Protein AF-A0A0A2MLB9-F1 (afdb_monomer_lite)

pLDDT: mean 78.73, std 17.79, range [40.34, 97.19]

Foldseek 3Di:
DPPDDDDPPPPPPPPPPPPPVVPVVPPFDFQDKDWAFFFPDDPPDDPVPGHGDTWIWTAGPVQFIDTPNHTDPDGQQVVCVVGHPDGDDGPPDPPDVPPDAAPQQAPFDDKKWKQWADDPNDIDHIWIWTQGPVQAIATVNHGPVHGRVVVVVVSVVRVIDID

Radius of gyration: 29.3 Å; chains: 1; bounding box: 69×36×101 Å

Sequence (163 aa):
MKKLILSIALLAGLTFVACEDDNEEIIVAYVGCQICEIPDSPAGAAPSTVEEVDYEVCVDAEGYAYVDNQKTPLDAARYFSLFCAKAYVAPGETPEPGTTPGEGGGVTTTCVDCSSYTVQGVTVPAAEICKGENGNAYLMGVDTGMGYDMYITAYEMTGSDCQ

Organism: NCBI:txid1121898

Structure (mmCIF, N/CA/C/O backbone):
data_AF-A0A0A2MLB9-F1
#
_entry.id   AF-A0A0A2MLB9-F1
#
loop_
_atom_site.group_PDB
_atom_site.id
_atom_site.type_symbol
_atom_site.label_atom_id
_atom_site.label_alt_id
_atom_site.label_comp_id
_atom_site.label_asym_id
_atom_site.label_entity_id
_atom_site.label_seq_id
_atom_site.pdbx_PDB_ins_code
_atom_site.Cartn_x
_atom_site.Cartn_y
_atom_site.Cartn_z
_atom_site.occupancy
_atom_site.B_iso_or_equiv
_atom_site.auth_seq_id
_atom_site.auth_comp_id
_atom_site.auth_asym_id
_atom_site.auth_atom_id
_atom_site.pdbx_PDB_model_num
ATOM 1 N N . MET A 1 1 ? 46.586 -8.124 -75.507 1.00 49.91 1 MET A N 1
ATOM 2 C CA . MET A 1 1 ? 46.091 -7.633 -74.201 1.00 49.91 1 MET A CA 1
ATOM 3 C C . MET A 1 1 ? 44.779 -6.887 -74.419 1.00 49.91 1 MET A C 1
ATOM 5 O O . MET A 1 1 ? 44.852 -5.753 -74.862 1.00 49.91 1 MET A O 1
ATOM 9 N N . LYS A 1 2 ? 43.609 -7.538 -74.266 1.00 53.28 2 LYS A N 1
ATOM 10 C CA . LYS A 1 2 ? 42.262 -6.913 -74.384 1.00 53.28 2 LYS A CA 1
ATOM 11 C C . LYS A 1 2 ? 41.111 -7.916 -74.129 1.00 53.28 2 LYS A C 1
ATOM 13 O O . LYS A 1 2 ? 40.179 -7.964 -74.912 1.00 53.28 2 LYS A O 1
ATOM 18 N N . LYS A 1 3 ? 41.176 -8.784 -73.108 1.00 52.75 3 LYS A N 1
ATOM 19 C CA . LYS A 1 3 ? 40.067 -9.723 -72.794 1.00 52.75 3 LYS A CA 1
ATOM 20 C C . LYS A 1 3 ? 40.053 -10.171 -71.322 1.00 52.75 3 LYS A C 1
ATOM 22 O O . LYS A 1 3 ? 40.181 -11.357 -71.079 1.00 52.75 3 LYS A O 1
ATOM 27 N N . LEU A 1 4 ? 39.956 -9.264 -70.345 1.00 55.62 4 LEU A N 1
ATOM 28 C CA . LEU A 1 4 ? 39.801 -9.648 -68.923 1.00 55.62 4 LEU A CA 1
ATOM 29 C C . LEU A 1 4 ? 39.066 -8.573 -68.087 1.00 55.62 4 LEU A C 1
ATOM 31 O O . LEU A 1 4 ? 39.524 -8.224 -67.009 1.00 55.62 4 LEU A O 1
ATOM 35 N N . ILE A 1 5 ? 37.961 -7.985 -68.569 1.00 57.25 5 ILE A N 1
ATOM 36 C CA . ILE A 1 5 ? 37.191 -7.010 -67.755 1.00 57.25 5 ILE A CA 1
ATOM 37 C C . ILE A 1 5 ? 35.671 -7.147 -67.962 1.00 57.25 5 ILE A C 1
ATOM 39 O O . ILE A 1 5 ? 34.960 -6.155 -68.048 1.00 57.25 5 ILE A O 1
ATOM 43 N N . LEU A 1 6 ? 35.140 -8.368 -68.098 1.00 50.22 6 LEU A N 1
ATOM 44 C CA . LEU A 1 6 ? 33.689 -8.543 -68.291 1.00 50.22 6 LEU A CA 1
ATOM 45 C C . LEU A 1 6 ? 33.082 -9.703 -67.489 1.00 50.22 6 LEU A C 1
ATOM 47 O O . LEU A 1 6 ? 32.149 -10.350 -67.952 1.00 50.22 6 LEU A O 1
ATOM 51 N N . SER A 1 7 ? 33.622 -10.010 -66.305 1.00 51.94 7 SER A N 1
ATOM 52 C CA . SER A 1 7 ? 33.129 -11.151 -65.505 1.00 51.94 7 SER A CA 1
ATOM 53 C C . SER A 1 7 ? 33.006 -10.885 -64.002 1.00 51.94 7 SER A C 1
ATOM 55 O O . SER A 1 7 ? 32.694 -11.804 -63.260 1.00 51.94 7 SER A O 1
ATOM 57 N N . ILE A 1 8 ? 33.206 -9.646 -63.537 1.00 51.94 8 ILE A N 1
ATOM 58 C CA . ILE A 1 8 ? 33.132 -9.296 -62.099 1.00 51.94 8 ILE A CA 1
ATOM 59 C C . ILE A 1 8 ? 31.867 -8.479 -61.763 1.00 51.94 8 ILE A C 1
ATOM 61 O O . ILE A 1 8 ? 31.558 -8.252 -60.602 1.00 51.94 8 ILE A O 1
ATOM 65 N N . ALA A 1 9 ? 31.060 -8.098 -62.757 1.00 51.81 9 ALA A N 1
ATOM 66 C CA . ALA A 1 9 ? 29.845 -7.308 -62.527 1.00 51.81 9 ALA A CA 1
ATOM 67 C C . ALA A 1 9 ? 28.595 -8.140 -62.166 1.00 51.81 9 ALA A C 1
ATOM 69 O O . ALA A 1 9 ? 27.550 -7.559 -61.904 1.00 51.81 9 ALA A O 1
ATOM 70 N N . LEU A 1 10 ? 28.675 -9.478 -62.148 1.00 50.12 10 LEU A N 1
ATOM 71 C CA . LEU A 1 10 ? 27.501 -10.342 -61.934 1.00 50.12 10 LEU A CA 1
ATOM 72 C C . LEU A 1 10 ? 27.450 -11.025 -60.556 1.00 50.12 10 LEU A C 1
ATOM 74 O O . LEU A 1 10 ? 26.549 -11.818 -60.311 1.00 50.12 10 LEU A O 1
ATOM 78 N N . LEU A 1 11 ? 28.388 -10.711 -59.652 1.00 49.66 11 LEU A N 1
ATOM 79 C CA . LEU A 1 11 ? 28.472 -11.318 -58.314 1.00 49.66 11 LEU A CA 1
ATOM 80 C C . LEU A 1 11 ? 28.146 -10.351 -57.159 1.00 49.66 11 LEU A C 1
ATOM 82 O O . LEU A 1 11 ? 28.453 -10.648 -56.012 1.00 49.66 11 LEU A O 1
ATOM 86 N N . ALA A 1 12 ? 27.529 -9.202 -57.449 1.00 52.75 12 ALA A N 1
ATOM 87 C CA . ALA A 1 12 ? 27.095 -8.225 -56.441 1.00 52.75 12 ALA A CA 1
ATOM 88 C C . ALA A 1 12 ? 25.567 -8.211 -56.216 1.00 52.75 12 ALA A C 1
ATOM 90 O O . ALA A 1 12 ? 25.051 -7.318 -55.556 1.00 52.75 12 ALA A O 1
ATOM 91 N N . GLY A 1 13 ? 24.831 -9.173 -56.789 1.00 51.56 13 GLY A N 1
ATOM 92 C CA . GLY A 1 13 ? 23.360 -9.187 -56.792 1.00 51.56 13 GLY A CA 1
ATOM 93 C C . GLY A 1 13 ? 22.689 -10.225 -55.888 1.00 51.56 13 GLY A C 1
ATOM 94 O O . GLY A 1 13 ? 21.477 -10.372 -55.970 1.00 51.56 13 GLY A O 1
ATOM 95 N N . LEU A 1 14 ? 23.436 -10.973 -55.067 1.00 56.12 14 LEU A N 1
ATOM 96 C CA . LEU A 1 14 ? 22.887 -12.054 -54.227 1.00 56.12 14 LEU A CA 1
ATOM 97 C C . LEU A 1 14 ? 23.440 -12.035 -52.795 1.00 56.12 14 LEU A C 1
ATOM 99 O O . LEU A 1 14 ? 23.710 -13.071 -52.200 1.00 56.12 14 LEU A O 1
ATOM 103 N N . THR A 1 15 ? 23.588 -10.842 -52.224 1.00 52.47 15 THR A N 1
ATOM 104 C CA . THR A 1 15 ? 23.695 -10.674 -50.767 1.00 52.47 15 THR A CA 1
ATOM 105 C C . THR A 1 15 ? 22.496 -9.897 -50.234 1.00 52.47 15 THR A C 1
ATOM 107 O O . THR A 1 15 ? 22.640 -9.056 -49.356 1.00 52.47 15 THR A O 1
ATOM 110 N N . PHE A 1 16 ? 21.296 -10.193 -50.741 1.00 48.41 16 PHE A N 1
ATOM 111 C CA . PHE A 1 16 ? 20.132 -10.199 -49.862 1.00 48.41 16 PHE A CA 1
ATOM 112 C C . PHE A 1 16 ? 20.234 -11.497 -49.070 1.00 48.41 16 PHE A C 1
ATOM 114 O O . PHE A 1 16 ? 19.619 -12.507 -49.400 1.00 48.41 16 PHE A O 1
ATOM 121 N N . VAL A 1 17 ? 21.114 -11.484 -48.066 1.00 52.94 17 VAL A N 1
ATOM 122 C CA . VAL A 1 17 ? 20.869 -12.303 -46.889 1.00 52.94 17 VAL A CA 1
ATOM 123 C C . VAL A 1 17 ? 19.490 -11.856 -46.440 1.00 52.94 17 VAL A C 1
ATOM 125 O O . VAL A 1 17 ? 19.301 -10.706 -46.049 1.00 52.94 17 VAL A O 1
ATOM 128 N N . ALA A 1 18 ? 18.520 -12.740 -46.628 1.00 46.44 18 ALA A N 1
ATOM 129 C CA . ALA A 1 18 ? 17.325 -12.749 -45.828 1.00 46.44 18 ALA A CA 1
ATOM 130 C C . ALA A 1 18 ? 17.795 -12.804 -44.367 1.00 46.44 18 ALA A C 1
ATOM 132 O O . ALA A 1 18 ? 18.023 -13.873 -43.816 1.00 46.44 18 ALA A O 1
ATOM 133 N N . CYS A 1 19 ? 17.993 -11.638 -43.756 1.00 54.38 19 CYS A N 1
ATOM 134 C CA . CYS A 1 19 ? 17.457 -11.449 -42.425 1.00 54.38 19 CYS A CA 1
ATOM 135 C C . CYS A 1 19 ? 15.941 -11.388 -42.640 1.00 54.38 19 CYS A C 1
ATOM 137 O O . CYS A 1 19 ? 15.346 -10.315 -42.645 1.00 54.38 19 CYS A O 1
ATOM 139 N N . GLU A 1 20 ? 15.319 -12.545 -42.889 1.00 43.09 20 GLU A N 1
ATOM 140 C CA . GLU A 1 20 ? 14.088 -12.826 -42.165 1.00 43.09 20 GLU A CA 1
ATOM 141 C C . GLU A 1 20 ? 14.549 -12.802 -40.708 1.00 43.09 20 GLU A C 1
ATOM 143 O O . GLU A 1 20 ? 14.992 -13.804 -40.156 1.00 43.09 20 GLU A O 1
ATOM 148 N N . ASP A 1 21 ? 14.598 -11.599 -40.124 1.00 53.09 21 ASP A N 1
ATOM 149 C CA . ASP A 1 21 ? 14.282 -11.506 -38.716 1.00 53.09 21 ASP A CA 1
ATOM 150 C C . ASP A 1 21 ? 12.862 -12.049 -38.689 1.00 53.09 21 ASP A C 1
ATOM 152 O O . ASP A 1 21 ? 11.909 -11.348 -39.045 1.00 53.09 21 ASP A O 1
ATOM 156 N N . ASP A 1 22 ? 12.756 -13.343 -38.383 1.00 56.22 22 ASP A N 1
ATOM 157 C CA . ASP A 1 22 ? 11.596 -13.951 -37.758 1.00 56.22 22 ASP A CA 1
ATOM 158 C C . ASP A 1 22 ? 11.365 -13.152 -36.474 1.00 56.22 22 ASP A C 1
ATOM 160 O O . ASP A 1 22 ? 11.667 -13.572 -35.358 1.00 56.22 22 ASP A O 1
ATOM 164 N N . ASN A 1 23 ? 10.906 -11.917 -36.648 1.00 60.28 23 ASN A N 1
ATOM 165 C CA . ASN A 1 23 ? 10.427 -11.053 -35.608 1.00 60.28 23 ASN A CA 1
ATOM 166 C C . ASN A 1 23 ? 9.042 -11.624 -35.341 1.00 60.28 23 ASN A C 1
ATOM 168 O O . ASN A 1 23 ? 8.031 -11.108 -35.817 1.00 60.28 23 ASN A O 1
ATOM 172 N N . GLU A 1 24 ? 9.035 -12.800 -34.705 1.00 68.88 24 GLU A N 1
ATOM 173 C CA . GLU A 1 24 ? 7.867 -13.373 -34.076 1.00 68.88 24 GLU A CA 1
ATOM 174 C C . GLU A 1 24 ? 7.368 -12.268 -33.158 1.00 68.88 24 GLU A C 1
ATOM 176 O O . GLU A 1 24 ? 7.942 -11.997 -32.105 1.00 68.88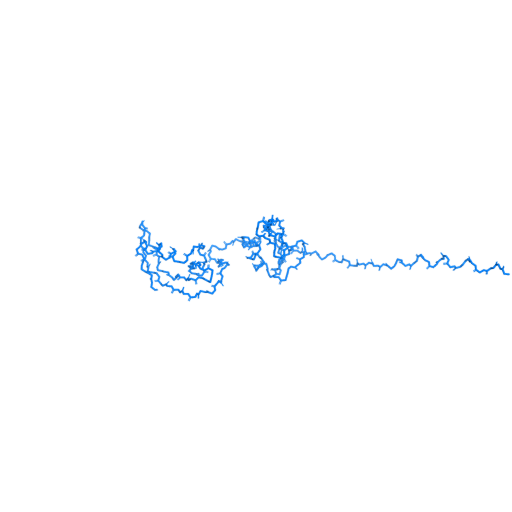 24 GLU A O 1
ATOM 181 N N . GLU A 1 25 ? 6.383 -11.523 -33.648 1.00 70.31 25 GLU A N 1
ATOM 182 C CA . GLU A 1 25 ? 5.757 -10.447 -32.914 1.00 70.31 25 GLU A CA 1
ATOM 183 C C . GLU A 1 25 ? 5.146 -11.132 -31.695 1.00 70.31 25 GLU A C 1
ATOM 185 O O . GLU A 1 25 ? 4.152 -11.852 -31.803 1.00 70.31 25 GLU A O 1
ATOM 190 N N . ILE A 1 26 ? 5.835 -11.040 -30.555 1.00 72.25 26 ILE A N 1
ATOM 191 C CA . ILE A 1 26 ? 5.380 -11.657 -29.319 1.00 72.25 26 ILE A CA 1
ATOM 192 C C . ILE A 1 26 ? 4.127 -1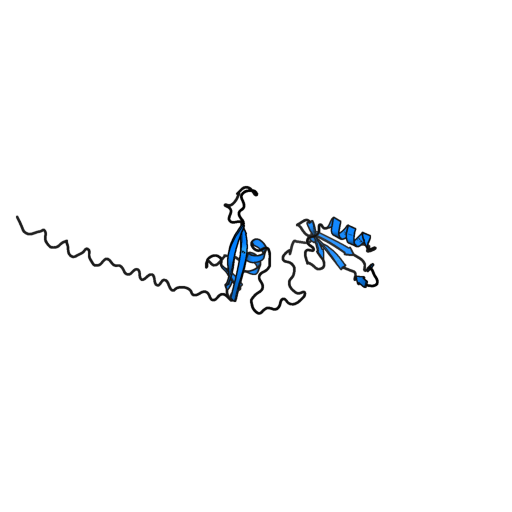0.884 -28.933 1.00 72.25 26 ILE A C 1
ATOM 194 O O . ILE A 1 26 ? 4.199 -9.799 -28.359 1.00 72.25 26 ILE A O 1
ATOM 198 N N . ILE A 1 27 ? 2.968 -11.426 -29.302 1.00 81.44 27 ILE A N 1
ATOM 199 C CA . ILE A 1 27 ? 1.680 -10.865 -28.920 1.00 81.44 27 ILE A CA 1
ATOM 200 C C . ILE A 1 27 ? 1.526 -11.132 -27.426 1.00 81.44 27 ILE A C 1
ATOM 202 O O . ILE A 1 27 ? 1.132 -12.223 -27.008 1.00 81.44 27 ILE A O 1
ATOM 206 N N . VAL A 1 28 ? 1.875 -10.140 -26.611 1.00 85.75 28 VAL A N 1
ATOM 207 C CA . VAL A 1 28 ? 1.632 -10.187 -25.171 1.00 85.75 28 VAL A CA 1
ATOM 208 C C . VAL A 1 28 ? 0.143 -9.947 -24.942 1.00 85.75 28 VAL A C 1
ATOM 210 O O . VAL A 1 28 ? -0.406 -8.912 -25.316 1.00 85.75 28 VAL A O 1
ATOM 213 N N . ALA A 1 29 ? -0.534 -10.925 -24.344 1.00 89.75 29 ALA A N 1
ATOM 214 C CA . ALA A 1 29 ? -1.922 -10.771 -23.932 1.00 89.75 29 ALA A CA 1
ATOM 215 C C . ALA A 1 29 ? -1.970 -10.046 -22.581 1.00 89.75 29 ALA A C 1
ATOM 217 O O . ALA A 1 29 ? -1.662 -10.634 -21.541 1.00 89.75 29 ALA A O 1
ATOM 218 N N . TYR A 1 30 ? -2.357 -8.772 -22.603 1.00 90.88 30 TYR A N 1
ATOM 219 C CA . TYR A 1 30 ? -2.542 -7.993 -21.384 1.00 90.88 30 TYR A CA 1
ATOM 220 C C . TYR A 1 30 ? -3.876 -8.322 -20.716 1.00 90.88 30 TYR A C 1
ATOM 222 O O . TYR A 1 30 ? -4.917 -8.392 -21.370 1.00 90.88 30 TYR A O 1
ATOM 230 N N . VAL A 1 31 ? -3.842 -8.502 -19.396 1.00 91.50 31 VAL A N 1
ATOM 231 C CA . VAL A 1 31 ? -5.045 -8.659 -18.571 1.00 91.50 31 VAL A CA 1
ATOM 232 C C . VAL A 1 31 ? -5.699 -7.313 -18.274 1.00 91.50 31 VAL A C 1
ATOM 234 O O . VAL A 1 31 ? -6.915 -7.254 -18.128 1.00 91.50 31 VAL A O 1
ATOM 237 N N . GLY A 1 32 ? -4.923 -6.225 -18.254 1.00 89.00 32 GLY A N 1
ATOM 238 C CA . GLY A 1 32 ? -5.425 -4.858 -18.148 1.00 89.00 32 GLY A CA 1
ATOM 239 C C . GLY A 1 32 ? -4.306 -3.825 -18.217 1.00 89.00 32 GLY A C 1
ATOM 240 O 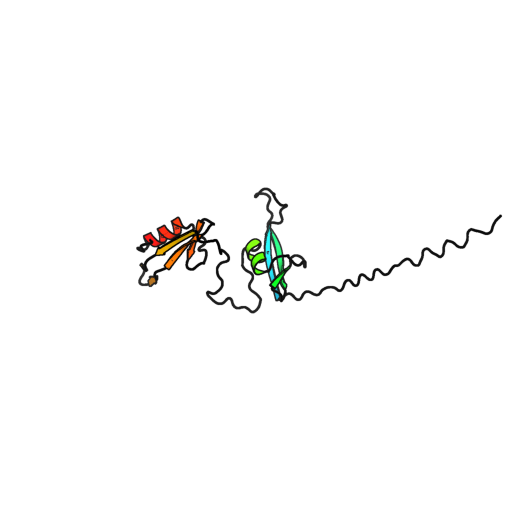O . GLY A 1 32 ? -3.153 -4.152 -17.943 1.00 89.00 32 GLY A O 1
ATOM 241 N N . CYS A 1 33 ? -4.662 -2.588 -18.554 1.00 91.38 33 CYS A N 1
ATOM 242 C CA . CYS A 1 33 ? -3.745 -1.453 -18.604 1.00 91.38 33 CYS A CA 1
ATOM 243 C C . CYS A 1 33 ? -4.318 -0.271 -17.819 1.00 91.38 33 CYS A C 1
ATOM 245 O O . CYS A 1 33 ? -5.538 -0.112 -17.718 1.00 91.38 33 CYS A O 1
ATOM 247 N N . GLN A 1 34 ? -3.436 0.548 -17.257 1.00 89.69 34 GLN A N 1
ATOM 248 C CA . GLN A 1 34 ? -3.780 1.750 -16.510 1.00 89.69 34 GLN A CA 1
ATOM 249 C C . GLN A 1 34 ? -2.788 2.865 -16.845 1.00 89.69 34 GLN A C 1
ATOM 251 O O . GLN A 1 34 ? -1.596 2.618 -16.991 1.00 89.69 34 GLN A O 1
ATOM 256 N N . ILE A 1 35 ? -3.284 4.101 -16.922 1.00 88.81 35 ILE A N 1
ATOM 257 C CA . ILE A 1 35 ? -2.429 5.283 -17.036 1.00 88.81 35 ILE A CA 1
ATOM 258 C C . ILE A 1 35 ? -1.838 5.619 -15.662 1.00 88.81 35 ILE A C 1
ATOM 260 O O . ILE A 1 35 ? -2.579 5.750 -14.680 1.00 88.81 35 ILE A O 1
ATOM 264 N N . CYS A 1 36 ? -0.516 5.753 -15.609 1.00 86.38 36 CYS A N 1
ATOM 265 C CA . CYS A 1 36 ? 0.237 6.205 -14.450 1.00 86.38 36 CYS A CA 1
ATOM 266 C C . CYS A 1 36 ? 1.008 7.481 -14.778 1.00 86.38 36 CYS A C 1
ATOM 268 O O . CYS A 1 36 ? 1.681 7.553 -15.801 1.00 86.38 36 CYS A O 1
ATOM 270 N N . GLU A 1 37 ? 0.946 8.451 -13.872 1.00 84.56 37 GLU A N 1
ATOM 271 C CA . GLU A 1 37 ? 1.778 9.653 -13.904 1.00 84.56 37 GLU A CA 1
ATOM 272 C C . GLU A 1 37 ? 3.171 9.271 -13.382 1.00 84.56 37 GLU A C 1
ATOM 274 O O . GLU A 1 37 ? 3.379 9.144 -12.174 1.00 84.56 37 GLU A O 1
ATOM 279 N N . ILE A 1 38 ? 4.114 9.012 -14.294 1.00 80.81 38 ILE A N 1
ATOM 280 C CA . ILE A 1 38 ? 5.493 8.649 -13.944 1.00 80.81 38 ILE A CA 1
ATOM 281 C C . ILE A 1 38 ? 6.385 9.871 -14.190 1.00 80.81 38 ILE A C 1
ATOM 283 O O . ILE A 1 38 ? 6.303 10.486 -15.257 1.00 80.81 38 ILE A O 1
ATOM 287 N N . PRO A 1 39 ? 7.261 10.239 -13.240 1.00 77.25 39 PRO A N 1
ATOM 288 C CA . PRO A 1 39 ? 8.210 11.323 -13.449 1.00 77.25 39 PRO A CA 1
ATOM 289 C C . PRO A 1 39 ? 9.210 10.957 -14.554 1.00 77.25 39 PRO A C 1
ATOM 291 O O . PRO A 1 39 ? 10.084 10.110 -14.355 1.00 77.25 39 PRO A O 1
ATOM 294 N N . ASP A 1 40 ? 9.116 11.624 -15.704 1.00 79.56 40 ASP A N 1
ATOM 295 C CA . ASP A 1 40 ? 10.046 11.459 -16.824 1.00 79.56 40 ASP A CA 1
ATOM 296 C C . ASP A 1 40 ? 11.191 12.456 -16.681 1.00 79.56 40 ASP A C 1
ATOM 298 O O . ASP A 1 40 ? 11.283 13.495 -17.336 1.00 79.56 40 ASP A O 1
ATOM 302 N N . SER A 1 41 ? 12.045 12.201 -15.700 1.00 78.69 41 SER A N 1
ATOM 303 C CA . SER A 1 41 ? 13.204 13.043 -15.460 1.00 78.69 41 SER A CA 1
ATOM 304 C C . SER A 1 41 ? 14.462 12.217 -15.324 1.00 78.69 41 SER A C 1
ATOM 306 O O . SER A 1 41 ? 14.450 11.169 -14.673 1.00 78.69 41 SER A O 1
ATOM 308 N N . PRO A 1 42 ? 15.583 12.683 -15.906 1.00 72.69 42 PRO A N 1
ATOM 309 C CA . PRO A 1 42 ? 16.846 11.986 -15.770 1.00 72.69 42 PRO A CA 1
ATOM 310 C C . PRO A 1 42 ? 17.185 11.831 -14.287 1.00 72.69 42 PRO A C 1
ATOM 312 O O . PRO A 1 42 ? 16.955 12.738 -13.483 1.00 72.69 42 PRO A O 1
ATOM 315 N N . ALA A 1 43 ? 17.741 10.675 -13.924 1.00 72.12 43 ALA A N 1
ATOM 316 C CA . ALA A 1 43 ? 18.114 10.390 -12.545 1.00 72.12 43 ALA A CA 1
ATOM 317 C C . ALA A 1 43 ? 18.974 11.534 -11.971 1.00 72.12 43 ALA A C 1
ATOM 319 O O . ALA A 1 43 ? 20.032 11.861 -12.511 1.00 72.12 43 ALA A O 1
ATOM 320 N N . GLY A 1 44 ? 18.507 12.152 -10.881 1.00 71.50 44 GLY A N 1
ATOM 321 C CA . GLY A 1 44 ? 19.167 13.302 -10.252 1.00 71.50 44 GLY A CA 1
ATOM 322 C C . GLY A 1 44 ? 18.743 14.684 -10.769 1.00 71.50 44 GLY A C 1
ATOM 323 O O . GLY A 1 44 ? 19.400 15.667 -10.425 1.00 71.50 44 GLY A O 1
ATOM 324 N N . ALA A 1 45 ? 17.673 14.789 -11.566 1.00 75.00 45 ALA A N 1
ATOM 325 C CA . ALA A 1 45 ? 17.082 16.079 -11.917 1.00 75.00 45 ALA A CA 1
ATOM 326 C C . ALA A 1 45 ? 16.630 16.856 -10.666 1.00 75.00 45 ALA A C 1
ATOM 328 O O . ALA A 1 45 ? 16.273 16.274 -9.638 1.00 75.00 45 ALA A O 1
ATOM 329 N N . ALA A 1 46 ? 16.647 18.189 -10.749 1.00 76.44 46 ALA A N 1
ATOM 330 C CA . ALA A 1 46 ? 16.141 19.022 -9.666 1.00 76.44 46 ALA A CA 1
ATOM 331 C C . ALA A 1 46 ? 14.620 18.806 -9.514 1.00 76.44 46 ALA A C 1
ATOM 333 O O . ALA A 1 46 ? 13.929 18.695 -10.525 1.00 76.44 46 ALA A O 1
ATOM 334 N N . PRO A 1 47 ? 14.057 18.824 -8.292 1.00 70.88 47 PRO A N 1
ATOM 335 C CA . PRO A 1 47 ? 12.623 18.594 -8.085 1.00 70.88 47 PRO A CA 1
ATOM 336 C C . PRO A 1 47 ? 11.718 19.542 -8.886 1.00 70.88 47 PRO A C 1
ATOM 338 O O . PRO A 1 47 ? 10.625 19.174 -9.288 1.00 70.88 47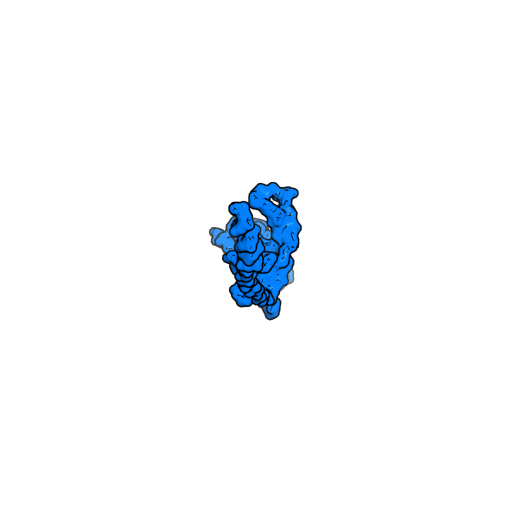 PRO A O 1
ATOM 341 N N . SER A 1 48 ? 12.184 20.765 -9.157 1.00 76.69 48 SER A N 1
ATOM 342 C CA . SER A 1 48 ? 11.449 21.771 -9.931 1.00 76.69 48 SER A CA 1
ATOM 343 C C . SER A 1 48 ? 11.414 21.515 -11.441 1.00 76.69 48 SER A C 1
ATOM 345 O O . SER A 1 48 ? 10.815 22.308 -12.160 1.00 76.69 48 SER A O 1
ATOM 347 N N . THR A 1 49 ? 12.112 20.492 -11.936 1.00 73.44 49 THR A N 1
ATOM 348 C CA . THR A 1 49 ? 12.158 20.127 -13.361 1.00 73.44 49 THR A CA 1
ATOM 349 C C . THR A 1 49 ? 11.566 18.748 -13.619 1.00 73.44 49 THR A C 1
ATOM 351 O O . THR A 1 49 ? 11.799 18.196 -14.687 1.00 73.44 49 THR A O 1
ATOM 354 N N . VAL A 1 50 ? 10.872 18.178 -12.630 1.00 74.94 50 VAL A N 1
ATOM 355 C CA . VAL A 1 50 ? 10.203 16.894 -12.790 1.00 74.94 50 VAL A CA 1
ATOM 356 C C . VAL A 1 50 ? 8.912 17.111 -13.564 1.00 74.94 50 VAL A C 1
ATOM 358 O O . VAL A 1 50 ? 7.965 17.684 -13.032 1.00 74.94 50 VAL A O 1
ATOM 361 N N . GLU A 1 51 ? 8.908 16.709 -14.833 1.00 81.00 51 GLU A N 1
ATOM 362 C CA . GLU A 1 51 ? 7.685 16.618 -15.627 1.00 81.00 51 GLU A CA 1
ATOM 363 C C . GLU A 1 51 ? 7.057 15.241 -15.388 1.00 81.00 51 GLU A C 1
ATOM 365 O O . GLU A 1 51 ? 7.705 14.205 -15.551 1.00 81.00 51 GLU A O 1
ATOM 370 N N . GLU A 1 52 ? 5.806 15.239 -14.937 1.00 79.50 52 GLU A N 1
ATOM 371 C CA . GLU A 1 52 ? 4.997 14.028 -14.838 1.00 79.50 52 GLU A CA 1
ATOM 372 C C . GLU A 1 52 ? 4.421 13.739 -16.221 1.00 79.50 52 GLU A C 1
ATOM 374 O O . GLU A 1 52 ? 3.782 14.598 -16.835 1.00 79.50 52 GLU A O 1
ATOM 379 N N . VAL A 1 53 ? 4.703 12.543 -16.729 1.00 85.12 53 VAL A N 1
ATOM 380 C CA . VAL A 1 53 ? 4.218 12.085 -18.026 1.00 85.12 53 VAL A CA 1
ATOM 381 C C . VAL A 1 53 ? 3.298 10.897 -17.796 1.00 85.12 53 VAL A C 1
ATOM 383 O O . VAL A 1 53 ? 3.585 10.009 -16.991 1.00 85.12 53 VAL A O 1
ATOM 386 N N . ASP A 1 54 ? 2.180 10.895 -18.512 1.00 87.75 54 ASP A N 1
ATOM 387 C CA . ASP A 1 54 ? 1.219 9.801 -18.507 1.00 87.75 54 ASP A CA 1
ATOM 388 C C . ASP A 1 54 ? 1.775 8.620 -19.309 1.00 87.75 54 ASP A C 1
ATOM 390 O O . ASP A 1 54 ? 1.861 8.676 -20.538 1.00 87.75 54 ASP A O 1
ATOM 394 N N . TYR A 1 55 ? 2.116 7.535 -18.618 1.00 88.75 55 TYR A N 1
ATOM 395 C CA . TYR A 1 55 ? 2.502 6.267 -19.230 1.00 88.75 55 TYR A CA 1
ATOM 396 C C . TYR A 1 55 ? 1.379 5.244 -19.100 1.00 88.75 55 TYR A C 1
ATOM 398 O O . TYR A 1 55 ? 0.789 5.075 -18.032 1.00 88.75 55 TYR A O 1
ATOM 406 N N . GLU A 1 56 ? 1.105 4.514 -20.180 1.00 92.19 56 GLU A N 1
ATOM 407 C CA . GLU A 1 56 ? 0.240 3.340 -20.126 1.00 92.19 56 GLU A CA 1
ATOM 408 C C . GLU A 1 56 ? 1.037 2.145 -19.595 1.00 92.19 56 GLU A C 1
ATOM 410 O O . GLU A 1 56 ? 1.953 1.641 -20.246 1.00 92.19 56 GLU A O 1
ATOM 415 N N . VAL A 1 57 ? 0.684 1.700 -18.390 1.00 92.56 57 VAL A N 1
ATOM 416 C CA . VAL A 1 57 ? 1.276 0.532 -17.743 1.00 92.56 57 VAL A CA 1
ATOM 417 C C . VAL A 1 57 ? 0.310 -0.637 -17.879 1.00 92.56 57 VAL A C 1
ATOM 419 O O . VAL A 1 57 ? -0.795 -0.618 -17.331 1.00 92.56 57 VAL A O 1
ATOM 422 N N . CYS A 1 58 ? 0.724 -1.666 -18.612 1.00 94.25 58 CYS A N 1
ATOM 423 C CA . CYS A 1 58 ? -0.056 -2.880 -18.833 1.00 94.25 58 CYS A CA 1
ATOM 424 C C . CYS A 1 58 ? 0.442 -4.032 -17.962 1.00 94.25 58 CYS A C 1
ATOM 426 O O . CYS A 1 58 ? 1.614 -4.089 -17.605 1.00 94.25 58 CYS A O 1
ATOM 428 N N . VAL A 1 59 ? -0.440 -4.975 -17.642 1.00 93.75 59 VAL A N 1
ATOM 429 C CA . VAL A 1 59 ? -0.114 -6.177 -16.864 1.00 93.75 59 VAL A CA 1
ATOM 430 C C . VAL A 1 59 ? -0.419 -7.414 -17.697 1.00 93.75 59 VAL A C 1
ATOM 432 O O . VAL A 1 59 ? -1.452 -7.461 -18.366 1.00 93.75 59 VAL A O 1
ATOM 435 N N . ASP A 1 60 ? 0.473 -8.404 -17.689 1.00 94.00 60 ASP A N 1
ATOM 436 C CA . ASP A 1 60 ? 0.247 -9.703 -18.336 1.00 94.00 60 ASP A CA 1
ATOM 437 C C . ASP A 1 60 ? -0.424 -10.724 -17.398 1.00 94.00 60 ASP A C 1
ATOM 439 O O . ASP A 1 60 ? -0.617 -10.490 -16.205 1.00 94.00 60 ASP A O 1
ATOM 443 N N . ALA A 1 61 ? -0.795 -11.887 -17.937 1.00 91.12 61 ALA A N 1
ATOM 444 C CA . ALA A 1 61 ? -1.420 -12.959 -17.157 1.00 91.12 61 ALA A CA 1
ATOM 445 C C . ALA A 1 61 ? -0.499 -13.582 -16.087 1.00 91.12 61 ALA A C 1
ATOM 447 O O . ALA A 1 61 ? -0.982 -14.303 -15.215 1.00 91.12 61 ALA A O 1
ATOM 448 N N . GLU A 1 62 ? 0.810 -13.327 -16.151 1.00 91.50 62 GLU A N 1
ATOM 449 C CA . GLU A 1 62 ? 1.794 -13.771 -15.160 1.00 91.50 62 GLU A CA 1
ATOM 450 C C . GLU A 1 62 ? 1.993 -12.735 -14.036 1.00 91.50 62 GLU A C 1
ATOM 452 O O . GLU A 1 62 ? 2.693 -13.015 -13.063 1.00 91.50 62 GLU A O 1
ATOM 457 N N . GLY A 1 63 ? 1.361 -11.560 -14.139 1.00 90.75 63 GLY A N 1
ATOM 458 C CA . GLY A 1 63 ? 1.419 -10.499 -13.140 1.00 90.75 63 GLY A CA 1
ATOM 459 C C . GLY A 1 63 ? 2.630 -9.577 -13.275 1.00 90.75 63 GLY A C 1
ATOM 460 O O . GLY A 1 63 ? 3.005 -8.946 -12.291 1.00 90.75 63 GLY A O 1
ATOM 461 N N . TYR A 1 64 ? 3.255 -9.476 -14.451 1.00 93.56 64 TYR A N 1
ATOM 462 C CA . TYR A 1 64 ? 4.344 -8.527 -14.707 1.00 93.56 64 TYR A CA 1
ATOM 463 C C . TYR A 1 64 ? 3.838 -7.232 -15.337 1.00 93.56 64 TYR A C 1
ATOM 465 O O . TYR A 1 64 ? 2.958 -7.261 -16.196 1.00 93.56 64 TYR A O 1
ATOM 473 N N . ALA A 1 65 ? 4.436 -6.100 -14.949 1.00 93.94 65 ALA A N 1
ATOM 474 C CA . ALA A 1 65 ? 4.155 -4.805 -15.563 1.00 93.94 65 ALA A CA 1
ATOM 475 C C . ALA A 1 65 ? 4.955 -4.596 -16.858 1.00 93.94 65 ALA A C 1
ATOM 477 O O . ALA A 1 65 ? 6.116 -5.007 -16.955 1.00 93.94 65 ALA A O 1
ATOM 478 N N . TYR A 1 66 ? 4.342 -3.903 -17.816 1.00 94.06 66 TYR A N 1
ATOM 479 C CA . TYR A 1 66 ? 4.910 -3.485 -19.092 1.00 94.06 66 TYR A CA 1
ATOM 480 C C . TYR A 1 66 ? 4.722 -1.985 -19.263 1.00 94.06 66 TYR A C 1
ATOM 482 O O . TYR A 1 66 ? 3.624 -1.480 -19.042 1.00 94.06 66 TYR A O 1
ATOM 490 N N . VAL A 1 67 ? 5.773 -1.305 -19.712 1.00 92.19 67 VAL A N 1
ATOM 491 C CA . VAL A 1 67 ? 5.731 0.106 -20.116 1.00 92.19 67 VAL A CA 1
ATOM 492 C C . VAL A 1 67 ? 6.259 0.194 -21.535 1.00 92.19 67 VAL A C 1
ATOM 494 O O . VAL A 1 67 ? 7.289 -0.407 -21.837 1.00 92.19 67 VAL A O 1
ATOM 497 N N . ASP A 1 68 ? 5.519 0.859 -22.421 1.00 90.50 68 ASP A N 1
ATOM 498 C CA . ASP A 1 68 ? 5.831 0.925 -23.856 1.00 90.50 68 ASP A CA 1
ATOM 499 C C . ASP A 1 68 ? 6.080 -0.461 -24.482 1.00 90.50 68 ASP A C 1
ATOM 501 O O . ASP A 1 68 ? 7.002 -0.670 -25.273 1.00 90.50 68 ASP A O 1
ATOM 505 N N . ASN A 1 69 ? 5.256 -1.440 -24.095 1.00 89.12 69 ASN A N 1
ATOM 506 C CA . ASN A 1 69 ? 5.364 -2.852 -24.482 1.00 89.12 69 ASN A CA 1
ATOM 507 C C . ASN A 1 69 ? 6.661 -3.560 -24.037 1.00 89.12 69 ASN A C 1
ATOM 509 O O . ASN A 1 69 ? 6.920 -4.685 -24.464 1.00 89.12 69 ASN A O 1
ATOM 513 N N . GLN A 1 70 ? 7.464 -2.966 -23.149 1.00 92.69 70 GLN A N 1
ATOM 514 C CA . GLN A 1 70 ? 8.641 -3.615 -22.569 1.00 92.69 70 GLN A CA 1
ATOM 515 C C . GLN A 1 70 ? 8.345 -4.172 -21.180 1.00 92.69 70 GLN A C 1
ATOM 517 O O . GLN A 1 70 ? 7.907 -3.445 -20.288 1.00 92.69 70 GLN A O 1
ATOM 522 N N . LYS A 1 71 ? 8.633 -5.465 -20.986 1.00 94.00 71 LYS A N 1
ATOM 523 C CA . LYS A 1 71 ? 8.507 -6.142 -19.690 1.00 94.00 71 LYS A CA 1
ATOM 524 C C . LYS A 1 71 ? 9.452 -5.503 -18.677 1.00 94.00 71 LYS A C 1
ATOM 526 O O . LYS A 1 71 ? 10.666 -5.467 -18.880 1.00 94.00 71 LYS A O 1
ATOM 531 N N . THR A 1 72 ? 8.901 -5.044 -17.564 1.00 93.38 72 THR A N 1
ATOM 532 C CA . THR A 1 72 ? 9.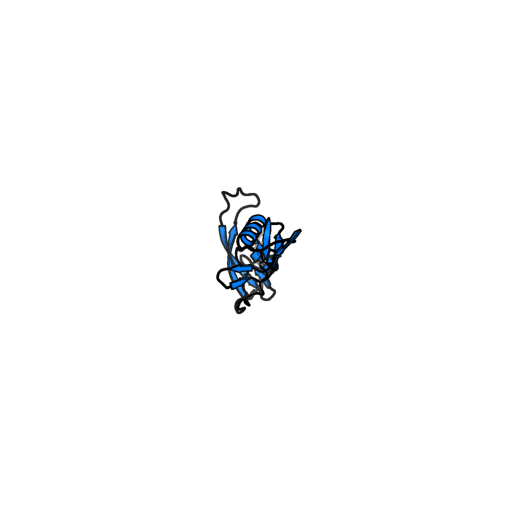690 -4.528 -16.447 1.00 93.38 72 THR A CA 1
ATOM 533 C C . THR A 1 72 ? 10.271 -5.694 -15.632 1.00 93.38 72 THR A C 1
ATOM 535 O O . THR A 1 72 ? 9.736 -6.805 -15.653 1.00 93.38 72 THR A O 1
ATOM 538 N N . PRO A 1 73 ? 11.373 -5.488 -14.890 1.00 92.50 73 PRO A N 1
ATOM 539 C CA . PRO A 1 73 ? 11.935 -6.528 -14.026 1.00 92.50 73 PRO A CA 1
ATOM 540 C C . PRO A 1 73 ? 11.143 -6.733 -12.722 1.00 92.50 73 PRO A C 1
ATOM 542 O O . PRO A 1 73 ? 11.541 -7.560 -11.903 1.00 92.50 73 PRO A O 1
ATOM 545 N N . LEU A 1 74 ? 10.076 -5.962 -12.497 1.00 88.62 74 LEU A N 1
ATOM 546 C CA . LEU A 1 74 ? 9.257 -5.994 -11.290 1.00 88.62 74 LEU A CA 1
ATOM 547 C C . LEU A 1 74 ? 7.916 -6.670 -11.591 1.00 88.62 74 LEU A C 1
ATOM 549 O O . LEU A 1 74 ? 7.393 -6.578 -12.703 1.00 88.62 74 LEU A O 1
ATOM 553 N N . ASP A 1 75 ? 7.345 -7.334 -10.590 1.00 91.69 75 ASP A N 1
ATOM 554 C CA . ASP A 1 75 ? 5.932 -7.695 -10.642 1.00 91.69 75 ASP A CA 1
ATOM 555 C C . ASP A 1 75 ? 5.060 -6.428 -10.655 1.00 91.69 75 ASP A C 1
ATOM 557 O O . ASP A 1 75 ? 5.487 -5.342 -10.247 1.00 91.69 75 ASP A O 1
ATOM 561 N N . ALA A 1 76 ? 3.835 -6.560 -11.155 1.00 89.00 76 ALA A N 1
ATOM 562 C CA . ALA A 1 76 ? 2.919 -5.447 -11.321 1.00 89.00 76 ALA A CA 1
ATOM 563 C C . ALA A 1 76 ? 2.604 -4.771 -9.985 1.00 89.00 76 ALA A C 1
ATOM 565 O O . ALA A 1 76 ? 2.713 -3.555 -9.903 1.00 89.00 76 ALA A O 1
ATOM 566 N N . ALA A 1 77 ? 2.306 -5.517 -8.919 1.00 82.50 77 ALA A N 1
ATOM 567 C CA . ALA A 1 77 ? 2.011 -4.910 -7.619 1.00 82.50 77 ALA A CA 1
ATOM 568 C C . ALA A 1 77 ? 3.160 -3.992 -7.166 1.00 82.50 77 ALA A C 1
ATOM 570 O O . ALA A 1 77 ? 2.952 -2.809 -6.892 1.00 82.50 77 ALA A O 1
ATOM 571 N N . ARG A 1 78 ? 4.401 -4.491 -7.228 1.00 83.00 78 ARG A N 1
ATOM 572 C CA . ARG A 1 78 ? 5.587 -3.712 -6.872 1.00 83.00 78 ARG A CA 1
ATOM 573 C C . ARG A 1 78 ? 5.848 -2.532 -7.806 1.00 83.00 78 ARG A C 1
ATOM 575 O O . ARG A 1 78 ? 6.338 -1.501 -7.348 1.00 83.00 78 ARG A O 1
ATOM 582 N N . TYR A 1 79 ? 5.585 -2.673 -9.103 1.00 89.00 79 TYR A N 1
ATOM 583 C CA . TYR A 1 79 ? 5.743 -1.572 -10.052 1.00 89.00 79 TYR A CA 1
ATOM 584 C C . TYR A 1 79 ? 4.745 -0.450 -9.751 1.00 89.00 79 TYR A C 1
ATOM 586 O O . TYR A 1 79 ? 5.130 0.714 -9.635 1.00 89.00 79 TYR A O 1
ATOM 594 N N . PHE A 1 80 ? 3.475 -0.806 -9.558 1.00 86.38 80 PHE A N 1
ATOM 595 C CA . PHE A 1 80 ? 2.420 0.159 -9.296 1.00 86.38 80 PHE A CA 1
ATOM 596 C C . PHE A 1 80 ? 2.625 0.884 -7.959 1.00 86.38 80 PHE A C 1
ATOM 598 O O . PHE A 1 80 ? 2.488 2.097 -7.964 1.00 86.38 80 PHE A O 1
ATOM 605 N N . SER A 1 81 ? 3.069 0.251 -6.862 1.00 79.88 81 SER A N 1
ATOM 606 C CA . SER A 1 81 ? 3.375 1.022 -5.633 1.00 79.88 81 SER A CA 1
ATOM 607 C C . SER A 1 81 ? 4.508 2.024 -5.767 1.00 79.88 81 SER A C 1
ATOM 609 O O . SER A 1 81 ? 4.547 3.008 -5.028 1.00 79.88 81 SER A O 1
ATOM 611 N N . LEU A 1 82 ? 5.479 1.754 -6.636 1.00 82.19 82 LEU A N 1
ATOM 612 C CA . LEU A 1 82 ? 6.642 2.621 -6.785 1.00 82.19 82 LEU A CA 1
ATOM 613 C C . LEU A 1 82 ? 6.373 3.792 -7.727 1.00 82.19 82 LEU A C 1
ATOM 615 O O . LEU A 1 82 ? 6.891 4.882 -7.493 1.00 82.19 82 LEU A O 1
ATOM 619 N N . PHE A 1 83 ? 5.607 3.552 -8.791 1.00 84.56 83 PHE A N 1
ATOM 620 C CA . PHE A 1 83 ? 5.501 4.476 -9.921 1.00 84.56 83 PHE A CA 1
ATOM 621 C C . PHE A 1 83 ? 4.077 4.958 -10.199 1.00 84.56 83 PHE A C 1
ATOM 623 O O . PHE A 1 83 ? 3.896 5.855 -11.013 1.00 84.56 83 PHE A O 1
ATOM 630 N N . CYS A 1 84 ? 3.067 4.404 -9.528 1.00 84.00 84 CYS A N 1
ATOM 631 C CA . CYS A 1 84 ? 1.675 4.793 -9.702 1.00 84.00 84 CYS A CA 1
ATOM 632 C C . CYS A 1 84 ? 1.064 5.167 -8.343 1.00 84.00 84 CYS A C 1
ATOM 634 O O . CYS A 1 84 ? 1.121 4.417 -7.376 1.00 84.00 84 CYS A O 1
ATOM 636 N N . ALA A 1 85 ? 0.383 6.311 -8.255 1.00 68.56 85 ALA A N 1
ATOM 637 C CA . ALA A 1 85 ? -0.282 6.730 -7.011 1.00 68.56 85 ALA A CA 1
ATOM 638 C C . ALA A 1 85 ? -1.438 5.799 -6.568 1.00 68.56 85 ALA A C 1
ATOM 640 O O . ALA A 1 85 ? -2.023 5.987 -5.501 1.00 68.56 85 ALA A O 1
ATOM 641 N N . LYS A 1 86 ? -1.814 4.819 -7.399 1.00 63.19 86 LYS A N 1
ATOM 642 C CA . LYS A 1 86 ? -2.895 3.861 -7.158 1.00 63.19 86 LYS A CA 1
ATOM 643 C C . LYS A 1 86 ? -2.394 2.448 -7.434 1.00 63.19 86 LYS A C 1
ATOM 645 O O . LYS A 1 86 ? -1.789 2.217 -8.480 1.00 63.19 86 LYS A O 1
ATOM 650 N N . ALA A 1 87 ? -2.717 1.520 -6.537 1.00 63.72 87 ALA A N 1
ATOM 651 C CA . ALA A 1 87 ? -2.501 0.097 -6.757 1.00 63.72 87 ALA A CA 1
ATOM 652 C C . ALA A 1 87 ? -3.285 -0.382 -7.991 1.00 63.72 87 ALA A C 1
ATOM 654 O O . ALA A 1 87 ? -4.427 0.035 -8.211 1.00 63.72 87 ALA A O 1
ATOM 655 N N . TYR A 1 88 ? -2.666 -1.257 -8.783 1.00 68.50 88 TYR A N 1
ATOM 656 C CA . TYR A 1 88 ? -3.328 -1.924 -9.900 1.00 68.50 88 TYR A CA 1
ATOM 657 C C . TYR A 1 88 ? -4.473 -2.807 -9.392 1.00 68.50 88 TYR A C 1
ATOM 659 O O . TYR A 1 88 ? -4.299 -3.571 -8.444 1.00 68.50 88 TYR A O 1
ATOM 667 N N . VAL A 1 89 ? -5.630 -2.731 -10.050 1.00 67.75 89 VAL A N 1
ATOM 668 C CA . VAL A 1 89 ? -6.757 -3.647 -9.829 1.00 67.75 89 VAL A CA 1
ATOM 669 C C . VAL A 1 89 ? -7.021 -4.372 -11.140 1.00 67.75 89 VAL A C 1
ATOM 671 O O . VAL A 1 89 ? -7.350 -3.732 -12.143 1.00 67.75 89 VAL A O 1
ATOM 674 N N . ALA A 1 90 ? -6.868 -5.697 -11.146 1.00 70.25 90 ALA A N 1
ATOM 675 C CA . ALA A 1 90 ? -7.066 -6.484 -12.353 1.00 70.25 90 ALA A CA 1
ATOM 676 C C . ALA A 1 90 ? -8.528 -6.385 -12.838 1.00 70.25 90 ALA A C 1
ATOM 678 O O . ALA A 1 90 ? -9.462 -6.436 -12.027 1.00 70.25 90 ALA A O 1
ATOM 679 N N . PRO A 1 91 ? -8.778 -6.268 -14.155 1.00 60.31 91 PRO A N 1
ATOM 680 C CA . PRO A 1 91 ? -10.135 -6.264 -14.686 1.00 60.31 91 PRO A CA 1
ATOM 681 C C . PRO A 1 91 ? -10.898 -7.537 -14.305 1.00 60.31 91 PRO A C 1
ATOM 683 O O . PRO A 1 91 ? -10.528 -8.643 -14.688 1.00 60.31 91 PRO A O 1
ATOM 686 N N . GLY A 1 92 ? -11.997 -7.372 -13.565 1.00 64.75 92 GLY A N 1
ATOM 687 C CA . GLY A 1 92 ? -12.832 -8.482 -13.092 1.00 64.75 92 GLY A CA 1
ATOM 688 C C . GLY A 1 92 ? -12.618 -8.857 -11.626 1.00 64.75 92 GLY A C 1
ATOM 689 O O . GLY A 1 92 ? -13.445 -9.582 -11.073 1.00 64.75 92 GLY A O 1
ATOM 690 N N . GLU A 1 93 ? -11.599 -8.307 -10.967 1.00 59.31 93 GLU A N 1
ATOM 691 C CA . GLU A 1 93 ? -11.496 -8.348 -9.514 1.00 59.31 93 GLU A CA 1
ATOM 692 C C . GLU A 1 93 ? -12.299 -7.176 -8.942 1.00 59.31 93 GLU A C 1
ATOM 694 O O . GLU A 1 93 ? -11.908 -6.012 -9.014 1.00 59.31 93 GLU A O 1
ATOM 699 N N . THR A 1 94 ? -13.482 -7.462 -8.391 1.00 51.06 94 THR A N 1
ATOM 700 C CA . THR A 1 94 ? -14.091 -6.526 -7.442 1.00 51.06 94 THR A CA 1
ATOM 701 C C . THR A 1 94 ? -13.143 -6.434 -6.254 1.00 51.06 94 THR A C 1
ATOM 703 O O . THR A 1 94 ? -12.903 -7.482 -5.651 1.00 51.06 94 THR A O 1
ATOM 706 N N . PRO A 1 95 ? -12.613 -5.246 -5.900 1.00 49.94 95 PRO A N 1
ATOM 707 C CA . PRO A 1 95 ? -11.791 -5.117 -4.708 1.00 49.94 95 PRO A CA 1
ATOM 708 C C . PRO A 1 95 ? -12.624 -5.620 -3.533 1.00 49.94 95 PRO A C 1
ATOM 710 O O . PRO A 1 95 ? -13.683 -5.062 -3.232 1.00 49.94 95 PRO A O 1
ATOM 713 N N . GLU A 1 96 ? -12.199 -6.728 -2.927 1.00 45.81 96 GLU A N 1
ATOM 714 C CA . GLU A 1 96 ? -12.829 -7.208 -1.710 1.00 45.81 96 GLU A CA 1
ATOM 715 C C . GLU A 1 96 ? -12.708 -6.088 -0.668 1.00 45.81 96 GLU A C 1
ATOM 717 O O . GLU A 1 96 ? -11.599 -5.604 -0.407 1.00 45.81 96 GLU A O 1
ATOM 722 N N . PRO A 1 97 ? -13.826 -5.618 -0.088 1.00 41.09 97 PRO A N 1
ATOM 723 C CA . PRO A 1 97 ? -13.774 -4.604 0.948 1.00 41.09 97 PRO A CA 1
ATOM 724 C C . PRO A 1 97 ? -13.000 -5.161 2.150 1.00 41.09 97 PRO A C 1
ATOM 726 O O . PRO A 1 97 ? -13.536 -5.952 2.923 1.00 41.09 97 PRO A O 1
ATOM 729 N N . GLY A 1 98 ? -11.740 -4.752 2.304 1.00 47.50 98 GLY A N 1
ATOM 730 C CA . GLY A 1 98 ? -10.937 -5.029 3.497 1.00 47.50 98 GLY A CA 1
ATOM 731 C C . GLY A 1 98 ? -9.811 -6.061 3.372 1.00 47.50 98 GLY A C 1
ATOM 732 O O . GLY A 1 98 ? -9.288 -6.457 4.410 1.00 47.50 98 GLY A O 1
ATOM 733 N N . THR A 1 99 ? -9.399 -6.481 2.171 1.00 40.56 99 THR A N 1
ATOM 734 C CA . THR A 1 99 ? -8.239 -7.391 1.996 1.00 40.56 99 THR A CA 1
ATOM 735 C C . THR A 1 99 ? -7.130 -6.854 1.096 1.00 40.56 99 THR A C 1
ATOM 737 O O . THR A 1 99 ? -6.196 -7.589 0.793 1.00 40.56 99 THR A O 1
ATOM 740 N N . THR A 1 100 ? -7.149 -5.572 0.730 1.00 44.97 100 THR A N 1
ATOM 741 C CA . THR A 1 100 ? -5.931 -4.880 0.288 1.00 44.97 100 THR A CA 1
ATOM 742 C C . THR A 1 100 ? -5.263 -4.250 1.513 1.00 44.97 100 THR A C 1
ATOM 744 O O . THR A 1 100 ? -5.713 -3.195 1.969 1.00 44.97 100 THR A O 1
ATOM 747 N N . PRO A 1 101 ? -4.209 -4.866 2.093 1.00 40.34 101 PRO A N 1
ATOM 748 C CA . PRO A 1 101 ? -3.261 -4.129 2.909 1.00 40.34 101 PRO A CA 1
ATOM 749 C C . PRO A 1 101 ? -2.830 -2.906 2.113 1.00 40.34 101 PRO A C 1
ATOM 751 O O . PRO A 1 101 ? -2.415 -3.037 0.961 1.00 40.34 101 PRO A O 1
ATOM 754 N N . GLY A 1 102 ? -2.954 -1.724 2.712 1.00 44.50 102 GLY A N 1
ATOM 755 C CA . GLY A 1 102 ? -2.292 -0.548 2.178 1.00 44.50 102 GLY A CA 1
ATOM 756 C C . GLY A 1 102 ? -0.827 -0.903 1.956 1.00 44.50 102 GLY A C 1
ATOM 757 O O . GLY A 1 102 ? -0.145 -1.325 2.892 1.00 44.50 102 GLY A O 1
ATOM 758 N N . GLU A 1 103 ? -0.380 -0.799 0.705 1.00 47.53 103 GLU A N 1
ATOM 759 C CA . GLU A 1 103 ? 1.024 -0.851 0.319 1.00 47.53 103 GLU A CA 1
ATOM 760 C C . GLU A 1 103 ? 1.767 0.253 1.065 1.00 47.53 103 GLU A C 1
ATOM 762 O O . GLU A 1 103 ? 1.854 1.409 0.671 1.00 47.53 103 GLU A O 1
ATOM 767 N N . GLY A 1 104 ? 2.237 -0.161 2.223 1.00 44.59 104 GLY A N 1
ATOM 768 C CA . GLY A 1 104 ? 2.962 0.596 3.210 1.00 44.59 104 GLY A CA 1
ATOM 769 C C . GLY A 1 104 ? 3.405 -0.394 4.269 1.00 44.59 104 GLY A C 1
ATOM 770 O O . GLY A 1 104 ? 3.321 -0.111 5.446 1.00 44.59 104 GLY A O 1
ATOM 771 N N . GLY A 1 105 ? 3.838 -1.600 3.891 1.00 42.12 105 GLY A N 1
ATOM 772 C CA . GLY A 1 105 ? 4.469 -2.541 4.820 1.00 42.12 105 GLY A CA 1
ATOM 773 C C . GLY A 1 105 ? 5.817 -2.006 5.316 1.00 42.12 105 GLY A C 1
ATOM 774 O O . GLY A 1 105 ? 6.843 -2.648 5.126 1.00 42.12 105 GLY A O 1
ATOM 775 N N . GLY A 1 106 ? 5.838 -0.797 5.873 1.00 54.56 106 GLY A N 1
ATOM 776 C CA . GLY A 1 106 ? 6.931 -0.266 6.648 1.00 54.56 106 GLY A CA 1
ATOM 777 C C . GLY A 1 106 ? 7.008 -1.075 7.927 1.00 54.56 106 GLY A C 1
ATOM 778 O O . GLY A 1 106 ? 5.996 -1.358 8.570 1.00 54.56 106 GLY A O 1
ATOM 779 N N . VAL A 1 107 ? 8.221 -1.475 8.280 1.00 55.47 107 VAL A N 1
ATOM 780 C CA . VAL A 1 107 ? 8.487 -2.142 9.547 1.00 55.47 107 VAL A CA 1
ATOM 781 C C . VAL A 1 107 ? 7.958 -1.243 10.665 1.00 55.47 107 VAL A C 1
ATOM 783 O O . VAL A 1 107 ? 8.388 -0.101 10.828 1.00 55.47 107 VAL A O 1
ATOM 786 N N . THR A 1 108 ? 6.981 -1.723 11.424 1.00 69.50 108 THR A N 1
ATOM 787 C CA . THR A 1 108 ? 6.468 -0.976 12.568 1.00 69.50 108 THR A CA 1
ATOM 788 C C . THR A 1 108 ? 7.487 -1.055 13.693 1.00 69.50 108 THR A C 1
ATOM 790 O O . THR A 1 108 ? 7.885 -2.143 14.106 1.00 69.50 108 THR A O 1
ATOM 793 N N . THR A 1 109 ? 7.941 0.094 14.181 1.00 76.56 109 THR A N 1
ATOM 794 C CA . THR A 1 109 ? 9.035 0.160 15.168 1.00 76.56 109 THR A CA 1
ATOM 795 C C . THR A 1 109 ? 8.533 0.355 16.596 1.00 76.56 109 THR A C 1
ATOM 797 O O . THR A 1 109 ? 9.224 0.005 17.551 1.00 76.56 109 THR A O 1
ATOM 800 N N . THR A 1 110 ? 7.332 0.908 16.772 1.00 91.06 110 THR A N 1
ATOM 801 C CA . THR A 1 110 ? 6.705 1.137 18.082 1.00 91.06 110 THR A CA 1
ATOM 802 C C . THR A 1 110 ? 5.196 1.065 17.924 1.00 91.06 110 THR A C 1
ATOM 804 O O . THR A 1 110 ? 4.653 1.798 17.104 1.00 91.06 110 THR A O 1
ATOM 807 N N . CYS A 1 111 ? 4.538 0.194 18.682 1.00 95.50 111 CYS A N 1
ATOM 808 C CA . CYS A 1 111 ? 3.083 0.081 18.720 1.00 95.50 111 CYS A CA 1
ATOM 809 C C . CYS A 1 111 ? 2.582 0.402 20.126 1.00 95.50 111 CYS A C 1
ATOM 811 O O . CYS A 1 111 ? 3.296 0.144 21.096 1.00 95.50 111 CYS A O 1
ATOM 813 N N . VAL A 1 112 ? 1.386 0.975 20.204 1.00 96.69 112 VAL A N 1
ATOM 814 C CA . VAL A 1 112 ? 0.655 1.239 21.446 1.00 96.69 112 VAL A CA 1
ATOM 815 C C . VAL A 1 112 ? -0.747 0.659 21.340 1.00 96.69 112 VAL A C 1
ATOM 817 O O . VAL A 1 112 ? -1.354 0.667 20.264 1.00 96.69 112 VAL A O 1
ATOM 820 N N . ASP A 1 113 ? -1.265 0.179 22.462 1.00 96.50 113 ASP A N 1
ATOM 821 C CA . ASP A 1 113 ? -2.626 -0.324 22.574 1.00 96.50 113 ASP A CA 1
ATOM 822 C C . ASP A 1 113 ? -3.547 0.807 23.035 1.00 96.50 113 ASP A C 1
ATOM 824 O O . ASP A 1 113 ? -3.415 1.334 24.141 1.00 96.50 113 ASP A O 1
ATOM 828 N N . CYS A 1 114 ? -4.514 1.173 22.195 1.00 96.50 114 CYS A N 1
ATOM 829 C CA . CYS A 1 114 ? -5.530 2.165 22.522 1.00 96.50 114 CYS A CA 1
ATOM 830 C C . CYS A 1 114 ? -6.823 1.490 22.984 1.00 96.50 114 CYS A C 1
ATOM 832 O O . CYS A 1 114 ? -7.352 0.584 22.337 1.00 96.50 114 CYS A O 1
ATOM 834 N N . SER A 1 115 ? -7.359 1.952 24.111 1.00 97.19 115 SER A N 1
ATOM 835 C CA . SER A 1 115 ? -8.624 1.479 24.679 1.00 97.19 115 SER A CA 1
ATOM 836 C C . SER A 1 115 ? -9.849 1.877 23.837 1.00 97.19 115 SER A C 1
ATOM 838 O O . SER A 1 115 ? -9.834 2.824 23.057 1.00 97.19 115 SER A O 1
ATOM 840 N N . SER A 1 116 ? -10.956 1.142 23.979 1.00 95.88 116 SER A N 1
ATOM 841 C CA . SER A 1 116 ? -12.209 1.487 23.293 1.00 95.88 116 SER A CA 1
ATOM 842 C C . SER A 1 116 ? -12.796 2.794 23.831 1.00 95.88 116 SER A C 1
ATOM 844 O O . SER A 1 116 ? -12.861 2.970 25.050 1.00 95.88 116 SER A O 1
ATOM 846 N N . TYR A 1 117 ? -13.352 3.635 22.963 1.00 94.31 117 TYR A N 1
ATOM 847 C CA . TYR A 1 117 ? -14.035 4.872 23.355 1.00 94.31 117 TYR A CA 1
ATOM 848 C C . TYR A 1 117 ? -15.408 4.996 22.682 1.00 94.31 117 TYR A C 1
ATOM 850 O O . TYR A 1 117 ? -15.751 4.242 21.774 1.00 94.31 117 TYR A O 1
ATOM 858 N N . THR A 1 118 ? -16.249 5.921 23.156 1.00 93.19 118 THR A N 1
ATOM 859 C CA . THR A 1 118 ? -17.581 6.165 22.577 1.00 93.19 118 THR A CA 1
ATOM 860 C C . THR A 1 118 ? -17.732 7.621 22.171 1.00 93.19 118 THR A C 1
ATOM 862 O O . THR A 1 118 ? -17.662 8.516 23.010 1.00 93.19 118 THR A O 1
ATOM 865 N N . VAL A 1 119 ? -18.006 7.856 20.888 1.00 93.31 119 VAL A N 1
ATOM 866 C CA . VAL A 1 119 ? -18.247 9.183 20.317 1.00 93.31 119 VAL A CA 1
ATOM 867 C C . VAL A 1 119 ? -19.610 9.197 19.635 1.00 93.31 119 VAL A C 1
ATOM 869 O O . VAL A 1 119 ? -19.929 8.327 18.833 1.00 93.31 119 VAL A O 1
ATOM 872 N N . GLN A 1 120 ? -20.463 10.159 20.000 1.00 93.75 120 GLN A N 1
ATOM 873 C CA . GLN A 1 120 ? -21.820 10.298 19.442 1.00 93.75 120 GLN A CA 1
ATOM 874 C C . GLN A 1 120 ? -22.674 9.009 19.508 1.00 93.75 120 GLN A C 1
ATOM 876 O O . GLN A 1 120 ? -23.487 8.741 18.629 1.00 93.75 120 GLN A O 1
ATOM 881 N N . GLY A 1 121 ? -22.500 8.201 20.561 1.00 94.56 121 GLY A N 1
ATOM 882 C CA . GLY A 1 121 ? -23.230 6.939 20.739 1.00 94.56 121 GLY A CA 1
ATOM 883 C C . GLY A 1 121 ? -22.705 5.768 19.901 1.00 94.56 121 GLY A C 1
ATOM 884 O O . GLY A 1 121 ? -23.283 4.686 19.962 1.00 94.56 121 GLY A O 1
ATOM 885 N N . VAL A 1 122 ? -21.613 5.959 19.158 1.00 95.56 122 VAL A N 1
ATOM 886 C CA . VAL A 1 122 ? -20.893 4.898 18.449 1.00 95.56 122 VAL A CA 1
ATOM 887 C C . VAL A 1 122 ? -19.672 4.503 19.271 1.00 95.56 122 VAL A C 1
ATOM 889 O O . VAL A 1 122 ? -18.839 5.350 19.598 1.00 95.56 122 VAL A O 1
ATOM 892 N N . THR A 1 123 ? -19.571 3.221 19.619 1.00 95.19 123 THR A N 1
ATOM 893 C CA . THR A 1 123 ? -18.397 2.665 20.300 1.00 95.19 123 THR A CA 1
ATOM 894 C C . THR A 1 123 ? -17.358 2.248 19.269 1.00 95.19 123 THR A C 1
ATOM 896 O O . THR A 1 123 ? -17.624 1.391 18.427 1.00 95.19 123 THR A O 1
ATOM 899 N N . VAL A 1 124 ? -16.176 2.849 19.355 1.00 92.94 124 VAL A N 1
ATOM 900 C CA . VAL A 1 124 ? -14.987 2.452 18.601 1.00 92.94 124 VAL A CA 1
ATOM 901 C C . VAL A 1 124 ? -14.236 1.413 19.444 1.00 92.94 124 VAL A C 1
ATOM 903 O O . VAL A 1 124 ? -13.996 1.670 20.628 1.00 92.94 124 VAL A O 1
ATOM 906 N N . PRO A 1 125 ? -13.931 0.218 18.905 1.00 95.25 125 PRO A N 1
ATOM 907 C CA . PRO A 1 125 ? -13.248 -0.830 19.658 1.00 95.25 125 PRO A CA 1
ATOM 908 C C . PRO A 1 125 ? -11.802 -0.439 19.981 1.00 95.25 125 PRO A C 1
ATOM 910 O O . PRO A 1 125 ? -11.236 0.454 19.356 1.00 95.25 125 PRO A O 1
ATOM 913 N N . ALA A 1 126 ? -11.213 -1.134 20.955 1.00 95.62 126 ALA A N 1
ATOM 914 C CA . ALA A 1 126 ? -9.783 -1.035 21.222 1.00 95.62 126 ALA A CA 1
ATOM 915 C C . ALA A 1 126 ? -8.982 -1.476 19.987 1.00 95.62 126 ALA A C 1
ATOM 917 O O . ALA A 1 126 ? -9.408 -2.394 19.276 1.00 95.62 126 ALA A O 1
ATOM 918 N N . ALA A 1 127 ? -7.843 -0.835 19.742 1.00 95.25 127 ALA A N 1
ATOM 919 C CA . ALA A 1 127 ? -7.004 -1.119 18.586 1.00 95.25 127 ALA A CA 1
ATOM 920 C C . ALA A 1 127 ? -5.520 -0.870 18.875 1.00 95.25 127 ALA A C 1
ATOM 922 O O . ALA A 1 127 ? -5.172 0.035 19.631 1.00 95.25 127 ALA A O 1
ATOM 923 N N . GLU A 1 128 ? -4.665 -1.653 18.219 1.00 95.88 128 GLU A N 1
ATOM 924 C CA . GLU A 1 128 ? -3.216 -1.455 18.203 1.00 95.88 128 GLU A CA 1
ATOM 925 C C . GLU A 1 128 ? -2.858 -0.446 17.101 1.00 95.88 128 GLU A C 1
ATOM 927 O O . GLU A 1 128 ? -3.254 -0.607 15.937 1.00 95.88 128 GLU A O 1
ATOM 932 N N . ILE A 1 129 ? -2.125 0.604 17.473 1.00 95.94 129 ILE A N 1
ATOM 933 C CA . ILE A 1 129 ? -1.651 1.646 16.560 1.00 95.94 129 ILE A CA 1
ATOM 934 C C . ILE A 1 129 ? -0.132 1.621 16.547 1.00 95.94 129 ILE A C 1
ATOM 936 O O . ILE A 1 129 ? 0.514 1.772 17.580 1.00 95.94 129 ILE A O 1
ATOM 940 N N . CYS A 1 130 ? 0.449 1.494 15.361 1.00 96.25 130 CYS A N 1
ATOM 941 C CA . CYS A 1 130 ? 1.887 1.381 15.181 1.00 96.25 130 CYS A CA 1
ATOM 942 C C . CYS A 1 130 ? 2.491 2.575 14.442 1.00 96.25 130 CYS A C 1
ATOM 944 O O . CYS A 1 130 ? 1.868 3.168 13.567 1.00 96.25 130 CYS A O 1
ATOM 946 N N . LYS A 1 131 ? 3.743 2.909 14.753 1.00 95.88 131 LYS A N 1
ATOM 947 C CA . LYS A 1 131 ? 4.554 3.889 14.030 1.00 95.88 131 LYS A CA 1
ATOM 948 C C . LYS A 1 131 ? 5.326 3.203 12.912 1.00 95.88 131 LYS A C 1
ATOM 950 O O . LYS A 1 131 ? 6.186 2.358 13.184 1.00 95.88 131 LYS A O 1
ATOM 955 N N . GLY A 1 132 ? 5.043 3.589 11.672 1.00 92.44 132 GLY A N 1
ATOM 956 C CA . GLY A 1 132 ? 5.816 3.161 10.509 1.00 92.44 132 GLY A CA 1
ATOM 957 C C . GLY A 1 132 ? 7.152 3.896 10.395 1.00 92.44 132 GLY A C 1
ATOM 958 O O . GLY A 1 132 ? 7.351 4.962 10.984 1.00 92.44 132 GLY A O 1
ATOM 959 N N . GLU A 1 133 ? 8.074 3.352 9.598 1.00 88.06 133 GLU A N 1
ATOM 960 C CA . GLU A 1 133 ? 9.379 3.981 9.318 1.00 88.06 133 GLU A CA 1
ATOM 961 C C . GLU A 1 133 ? 9.249 5.349 8.630 1.00 88.06 133 GLU A C 1
ATOM 963 O O . GLU A 1 133 ? 10.099 6.220 8.807 1.00 88.06 133 GLU A O 1
ATOM 968 N N . ASN A 1 134 ? 8.159 5.564 7.890 1.00 85.00 134 ASN A N 1
ATOM 969 C CA . ASN A 1 134 ? 7.823 6.848 7.273 1.00 85.00 134 ASN A CA 1
ATOM 970 C C . ASN A 1 134 ? 7.300 7.897 8.277 1.00 85.00 134 ASN A C 1
ATOM 972 O O . ASN A 1 134 ? 7.060 9.039 7.896 1.00 85.00 134 ASN A O 1
ATOM 976 N N . GLY A 1 135 ? 7.130 7.531 9.553 1.00 90.88 135 GLY A N 1
ATOM 977 C CA . GLY A 1 135 ? 6.604 8.400 10.604 1.00 90.88 135 GLY A CA 1
ATOM 978 C C . GLY A 1 135 ? 5.077 8.450 10.693 1.00 90.88 135 GLY A C 1
ATOM 979 O O . GLY A 1 135 ? 4.566 9.158 11.565 1.00 90.88 135 GLY A O 1
ATOM 980 N N . ASN A 1 136 ? 4.352 7.699 9.857 1.00 94.44 136 ASN A N 1
ATOM 981 C CA . ASN A 1 136 ? 2.891 7.637 9.888 1.00 94.44 136 ASN A CA 1
ATOM 982 C C . ASN A 1 136 ? 2.366 6.635 10.925 1.00 94.44 136 ASN A C 1
ATOM 984 O O . ASN A 1 136 ? 3.077 5.722 11.357 1.00 94.44 136 ASN A O 1
ATOM 988 N N . ALA A 1 137 ? 1.101 6.807 11.313 1.00 95.44 137 ALA A N 1
ATOM 989 C CA . ALA A 1 137 ? 0.344 5.824 12.073 1.00 95.44 137 ALA A CA 1
ATOM 990 C C . ALA A 1 137 ? -0.202 4.719 11.171 1.00 95.44 137 ALA A C 1
ATOM 992 O O . ALA A 1 137 ? -0.756 4.983 10.102 1.00 95.44 137 ALA A O 1
ATOM 993 N N . TYR A 1 138 ? -0.105 3.497 11.675 1.00 94.25 138 TYR A N 1
ATOM 994 C CA . TYR A 1 138 ? -0.615 2.275 11.086 1.00 94.25 138 TYR A CA 1
ATOM 995 C C . TYR A 1 138 ? -1.676 1.686 12.001 1.00 94.25 138 TYR A C 1
ATOM 997 O O . TYR A 1 138 ? -1.388 1.381 13.156 1.00 94.25 138 TYR A O 1
ATOM 1005 N N . LEU A 1 139 ? -2.886 1.504 11.482 1.00 93.38 139 LEU A N 1
ATOM 1006 C CA . LEU A 1 139 ? -3.990 0.873 12.200 1.00 93.38 139 LEU A CA 1
ATOM 1007 C C . LEU A 1 139 ? -4.258 -0.486 11.561 1.00 93.38 139 LEU A C 1
ATOM 1009 O O . LEU A 1 139 ? -4.583 -0.551 10.377 1.00 93.38 139 LEU A O 1
ATOM 1013 N N . MET A 1 140 ? -4.094 -1.569 12.325 1.00 88.06 140 MET A N 1
ATOM 1014 C CA . MET A 1 140 ? -4.216 -2.942 11.805 1.00 88.06 140 MET A CA 1
ATOM 1015 C C . MET A 1 140 ? -3.347 -3.195 10.552 1.00 88.06 140 MET A C 1
ATOM 1017 O O . MET A 1 140 ? -3.767 -3.868 9.613 1.00 88.06 140 MET A O 1
ATOM 1021 N N . GLY A 1 141 ? -2.143 -2.615 10.519 1.00 85.88 141 GLY A N 1
ATOM 1022 C CA . GLY A 1 141 ? -1.208 -2.745 9.395 1.00 85.88 141 GLY A CA 1
ATOM 1023 C C . GLY A 1 141 ? -1.515 -1.865 8.178 1.00 85.88 141 GLY A C 1
ATOM 1024 O O . GLY A 1 141 ? -0.819 -1.977 7.174 1.00 85.88 141 GLY A O 1
ATOM 1025 N N . VAL A 1 142 ? -2.509 -0.974 8.250 1.00 87.19 142 VAL A N 1
ATOM 1026 C CA . VAL A 1 142 ? -2.843 -0.034 7.169 1.00 87.19 142 VAL A CA 1
ATOM 1027 C C . VAL A 1 142 ? -2.309 1.358 7.497 1.00 87.19 142 VAL A C 1
ATOM 1029 O O . VAL A 1 142 ? -2.640 1.903 8.552 1.00 87.19 142 VAL A O 1
ATOM 1032 N N . ASP A 1 143 ? -1.517 1.941 6.591 1.00 91.06 143 ASP A N 1
ATOM 1033 C CA . ASP A 1 143 ? -1.052 3.329 6.711 1.00 91.06 143 ASP A CA 1
ATOM 1034 C C . ASP A 1 143 ? -2.252 4.281 6.677 1.00 91.06 143 ASP A C 1
ATOM 1036 O O . ASP A 1 143 ? -3.047 4.287 5.736 1.00 91.06 143 ASP A O 1
ATOM 1040 N N . THR A 1 144 ? -2.386 5.102 7.711 1.00 93.38 144 THR A N 1
ATOM 1041 C CA . THR A 1 144 ? -3.468 6.088 7.819 1.00 93.38 144 THR A CA 1
ATOM 1042 C C . THR A 1 144 ? -3.204 7.357 7.002 1.00 93.38 144 THR A C 1
ATOM 1044 O O . THR A 1 144 ? -4.095 8.196 6.872 1.00 93.38 144 THR A O 1
ATOM 1047 N N . GLY A 1 145 ? -1.978 7.545 6.499 1.00 90.62 145 GLY A N 1
ATOM 1048 C CA . GLY A 1 145 ? -1.496 8.778 5.872 1.00 90.62 145 GLY A CA 1
ATOM 1049 C C . GLY A 1 145 ? -1.278 9.930 6.861 1.00 90.62 145 GLY A C 1
ATOM 1050 O O . GLY A 1 145 ? -0.936 11.040 6.455 1.00 90.62 145 GLY A O 1
ATOM 1051 N N . MET A 1 146 ? -1.492 9.690 8.157 1.00 92.62 146 MET A N 1
ATOM 1052 C CA . MET A 1 146 ? -1.374 10.682 9.218 1.00 92.62 146 MET A CA 1
ATOM 1053 C C . MET A 1 146 ? -0.100 10.446 10.029 1.00 92.62 146 MET A C 1
ATOM 1055 O O . MET A 1 146 ? 0.201 9.311 10.387 1.00 92.62 146 MET A O 1
ATOM 1059 N N . GLY A 1 147 ? 0.619 11.516 10.383 1.00 94.69 147 GLY A N 1
ATOM 1060 C CA . GLY A 1 147 ? 1.780 11.417 11.272 1.00 94.69 147 GLY A CA 1
ATOM 1061 C C . GLY A 1 147 ? 1.415 10.782 12.619 1.00 94.69 147 GLY A C 1
ATOM 1062 O O . GLY A 1 147 ? 0.406 11.153 13.220 1.00 94.69 147 GLY A O 1
ATOM 1063 N N . TYR A 1 148 ? 2.244 9.850 13.097 1.00 95.94 148 TYR A N 1
ATOM 1064 C CA . TYR A 1 148 ? 1.956 9.007 14.263 1.00 95.94 148 TYR A CA 1
ATOM 1065 C C . TYR A 1 148 ? 1.546 9.808 15.505 1.00 95.94 148 TYR A C 1
ATOM 1067 O O . TYR A 1 148 ? 0.476 9.579 16.062 1.00 95.94 148 TYR A O 1
ATOM 1075 N N . ASP A 1 149 ? 2.337 10.814 15.887 1.00 95.62 149 ASP A N 1
ATOM 1076 C CA . ASP A 1 149 ? 2.085 11.607 17.100 1.00 95.62 149 ASP A CA 1
ATOM 1077 C C . ASP A 1 149 ? 0.760 12.392 17.011 1.00 95.62 149 ASP A C 1
ATOM 1079 O O . ASP A 1 149 ? 0.038 12.543 17.999 1.00 95.62 149 ASP A O 1
ATOM 1083 N N . MET A 1 150 ? 0.405 12.857 15.807 1.00 95.31 150 MET A N 1
ATOM 1084 C CA . MET A 1 150 ? -0.857 13.556 15.551 1.00 95.31 150 MET A CA 1
ATOM 1085 C C . MET A 1 150 ? -2.050 12.601 15.634 1.00 95.31 150 MET A C 1
ATOM 1087 O O . MET A 1 150 ? -3.083 12.970 16.191 1.00 95.31 150 MET A O 1
ATOM 1091 N N . TYR A 1 151 ? -1.899 11.378 15.119 1.00 95.94 151 TYR A N 1
ATOM 1092 C CA . TYR A 1 151 ? -2.937 10.353 15.179 1.00 95.94 151 TYR A CA 1
ATOM 1093 C C . TYR A 1 151 ? -3.211 9.908 16.624 1.00 95.94 151 TYR A C 1
ATOM 1095 O O . TYR A 1 151 ? -4.370 9.863 17.033 1.00 95.94 151 TYR A O 1
ATOM 1103 N N . ILE A 1 152 ? -2.159 9.671 17.421 1.00 96.19 152 ILE A N 1
ATOM 1104 C CA . ILE A 1 152 ? -2.287 9.343 18.852 1.00 96.19 152 ILE A CA 1
ATOM 1105 C C . ILE A 1 152 ? -2.956 10.489 19.616 1.00 96.19 152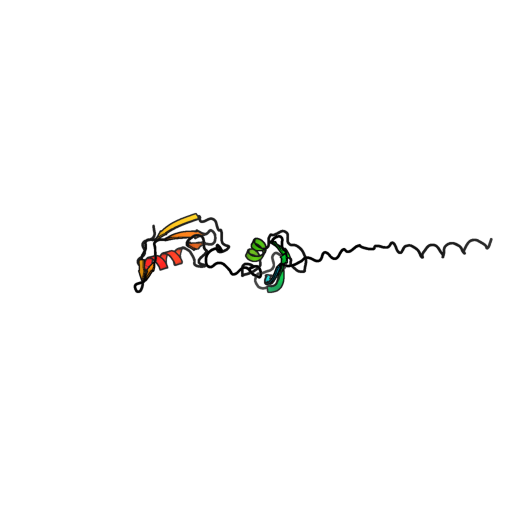 ILE A C 1
ATOM 1107 O O . ILE A 1 152 ? -3.946 10.261 20.304 1.00 96.19 152 ILE A O 1
ATOM 1111 N N . THR A 1 153 ? -2.505 11.733 19.416 1.00 95.25 153 THR A N 1
ATOM 1112 C CA . THR A 1 153 ? -3.120 12.907 20.065 1.00 95.25 153 THR A CA 1
ATOM 1113 C C . THR A 1 153 ? -4.612 13.014 19.726 1.00 95.25 153 THR A C 1
ATOM 1115 O O . THR A 1 153 ? -5.432 13.307 20.595 1.00 95.25 153 THR A O 1
ATOM 1118 N N . ALA A 1 154 ? -4.995 12.759 18.470 1.00 93.44 154 ALA A N 1
ATOM 1119 C CA . ALA A 1 154 ? -6.396 12.773 18.061 1.00 93.44 154 ALA A CA 1
ATOM 1120 C C . ALA A 1 154 ? -7.215 11.674 18.759 1.00 93.44 154 ALA A C 1
ATOM 1122 O O . ALA A 1 154 ? -8.329 11.951 19.207 1.00 93.44 154 ALA A O 1
ATOM 1123 N N . TYR A 1 155 ? -6.664 10.464 18.901 1.00 93.56 155 TYR A N 1
ATOM 1124 C CA . TYR A 1 155 ? -7.282 9.377 19.667 1.00 93.56 155 TYR A CA 1
ATOM 1125 C C . TYR A 1 155 ? -7.469 9.766 21.140 1.00 93.56 155 TYR A C 1
ATOM 1127 O O . TYR A 1 155 ? -8.575 9.659 21.675 1.00 93.56 155 TYR A O 1
ATOM 1135 N N . GLU A 1 156 ? -6.442 10.320 21.779 1.00 94.50 156 GLU A N 1
ATOM 1136 C CA . GLU A 1 156 ? -6.502 10.764 23.176 1.00 94.50 156 GLU A CA 1
ATOM 1137 C C . GLU A 1 156 ? -7.535 11.878 23.400 1.00 94.50 156 GLU A C 1
ATOM 1139 O O . GLU A 1 156 ? -8.277 11.870 24.385 1.00 94.50 156 GLU A O 1
ATOM 1144 N N . MET A 1 157 ? -7.686 12.799 22.441 1.00 93.81 157 MET A N 1
ATOM 1145 C CA . MET A 1 157 ? -8.717 13.844 22.489 1.00 93.81 157 MET A CA 1
ATOM 1146 C C . MET A 1 157 ? -10.151 13.293 22.451 1.00 93.81 157 MET A C 1
ATOM 1148 O O . MET A 1 157 ? -11.075 13.976 22.901 1.00 93.81 157 MET A O 1
ATOM 1152 N N . THR A 1 158 ? -10.359 12.074 21.943 1.00 92.75 158 THR A N 1
ATOM 1153 C CA . THR A 1 158 ? -11.669 11.396 21.978 1.00 92.75 158 THR A CA 1
ATOM 1154 C C . THR A 1 158 ? -11.949 10.669 23.296 1.00 92.75 158 THR A C 1
ATOM 1156 O O . THR A 1 158 ? -13.042 10.130 23.479 1.00 92.75 158 THR A O 1
ATOM 1159 N N . GLY A 1 159 ? -10.999 10.700 24.236 1.00 90.75 159 GLY A N 1
ATOM 1160 C CA . GLY A 1 159 ? -11.086 10.031 25.532 1.00 90.75 159 GLY A CA 1
ATOM 1161 C C . GLY A 1 159 ? -10.548 8.599 25.534 1.00 90.75 159 GLY A C 1
ATOM 1162 O O . GLY A 1 159 ? -10.801 7.876 26.495 1.00 90.75 159 GLY A O 1
ATOM 1163 N N . SER A 1 160 ? -9.839 8.187 24.479 1.00 93.25 160 SER A N 1
ATOM 1164 C CA . SER A 1 160 ? -9.086 6.931 24.458 1.00 93.25 160 SER A CA 1
ATOM 1165 C C . SER A 1 160 ? -7.781 7.081 25.245 1.00 93.25 160 SER A C 1
ATOM 1167 O O . SER A 1 160 ? -7.084 8.073 25.084 1.00 93.25 160 SER A O 1
ATOM 1169 N N . ASP A 1 161 ? -7.425 6.092 26.062 1.00 94.44 161 ASP A N 1
ATOM 1170 C CA . ASP A 1 161 ? -6.079 5.960 26.648 1.00 94.44 161 ASP A CA 1
ATOM 1171 C C . ASP A 1 161 ? -5.243 5.018 25.769 1.00 94.44 161 ASP A C 1
ATOM 1173 O O . ASP A 1 161 ? -5.749 3.945 25.421 1.00 94.44 161 ASP A O 1
ATOM 1177 N N . CYS A 1 162 ? -4.028 5.429 25.393 1.00 95.44 162 CYS A N 1
ATOM 1178 C CA . CYS A 1 162 ? -3.104 4.696 24.521 1.00 95.44 162 CYS A CA 1
ATOM 1179 C C . CYS A 1 162 ? -1.779 4.457 25.260 1.00 95.44 162 CYS A C 1
ATOM 1181 O O . CYS A 1 162 ? -1.126 5.421 25.662 1.00 95.44 162 CYS A O 1
ATOM 1183 N N . GLN A 1 163 ? -1.386 3.191 25.450 1.00 93.38 163 GLN A N 1
ATOM 1184 C CA . GLN A 1 163 ? -0.209 2.803 26.250 1.00 93.38 163 GLN A CA 1
ATOM 1185 C C . GLN A 1 163 ? 0.732 1.853 25.516 1.00 93.38 163 GLN A C 1
ATOM 1187 O O . GLN A 1 163 ? 0.242 1.034 24.709 1.00 93.38 163 GLN A O 1
#

Secondary structure (DSSP, 8-state):
----SSSSTTSSS----------------EEEEEEEEEE---TT--GGG--EEEEEEEEETTSEEEETTEEEEEEHHHHHHHH-SS----TT----TT----S--PPP-EEEEEPPEEETTEEEPPEEEEE-TTSEEEETTEEEEEEHHHHHHHHHHTT--B-